Protein AF-A0A964P1G6-F1 (afdb_monomer_lite)

Secondary structure (DSSP, 8-state):
----------------------------S--------SEEEEEEETTEEEEEEEEE-TTSS-EEEEEEEEEEETTEEEEEEEEE-TTTHHHHHHHHHHHHHHHHHHHHHTT---PPPP------

Sequence (124 aa):
MDYRDQNSNRGSDHNRDRGRDQYKRRDGGQDQPHVEPLHSIKLRAGRRNYFFDVRPTKSEQDFYVVMTESKKMDDKITRSKIFLYKEDFIKFAEALNESTGIVLEKLKALGIEITPRKEEEHED

Radius of gyration: 24.85 Å; chains: 1; bounding box: 44×57×80 Å

pLDDT: mean 77.21, std 24.67, range [32.66, 98.5]

Foldseek 3Di:
DDDDDDDDDDDDDDDDDDDPDPPDDDDPDPDDPCQAFPDWDWDDDDQKIWIWGWGADPVNPFIKIKIWIWGDDDPDIDIDIDIGGPVCVVVVVVVVCVVVVVVVVVCVVVVHDDDDDPPDPDDD

Structure (mmCIF, N/CA/C/O backbone):
data_AF-A0A964P1G6-F1
#
_entry.id   AF-A0A964P1G6-F1
#
loop_
_atom_site.group_PDB
_atom_site.id
_atom_site.type_symbol
_atom_site.label_atom_id
_atom_site.label_alt_id
_atom_site.label_comp_id
_atom_site.label_asym_id
_atom_site.label_entity_id
_atom_site.label_seq_id
_atom_site.pdbx_PDB_ins_code
_atom_site.Cartn_x
_atom_site.Cartn_y
_atom_site.Cartn_z
_atom_site.occupancy
_atom_site.B_iso_or_equiv
_atom_site.auth_seq_id
_atom_site.auth_comp_id
_atom_site.auth_asym_id
_atom_site.auth_atom_id
_atom_site.pdbx_PDB_model_num
ATOM 1 N N . MET A 1 1 ? 30.270 -50.700 53.335 1.00 45.84 1 MET A N 1
ATOM 2 C CA . MET A 1 1 ? 29.914 -49.270 53.479 1.00 45.84 1 MET A CA 1
ATOM 3 C C . MET A 1 1 ? 29.154 -48.926 52.229 1.00 45.84 1 MET A C 1
ATOM 5 O O . MET A 1 1 ? 29.752 -48.761 51.174 1.00 45.84 1 MET A O 1
ATOM 9 N N . ASP A 1 2 ? 27.839 -48.961 52.344 1.00 39.03 2 ASP A N 1
ATOM 10 C CA . ASP A 1 2 ? 26.952 -49.233 51.225 1.00 39.03 2 ASP A CA 1
ATOM 11 C C . ASP A 1 2 ? 26.056 -48.022 51.007 1.00 39.03 2 ASP A C 1
ATOM 13 O O . ASP A 1 2 ? 25.449 -47.528 51.955 1.00 39.03 2 ASP A O 1
ATOM 17 N N . TYR A 1 3 ? 25.964 -47.565 49.760 1.00 34.81 3 TYR A N 1
ATOM 18 C CA . TYR A 1 3 ? 25.014 -46.537 49.345 1.00 34.81 3 TYR A CA 1
ATOM 19 C C . TYR A 1 3 ? 24.322 -46.954 48.041 1.00 34.81 3 TYR A C 1
ATOM 21 O O . TYR A 1 3 ? 24.795 -46.701 46.936 1.00 34.81 3 TYR A O 1
ATOM 29 N N . ARG A 1 4 ? 23.154 -47.585 48.211 1.00 35.72 4 ARG A N 1
ATOM 30 C CA . ARG A 1 4 ? 21.952 -47.295 47.404 1.00 35.72 4 ARG A CA 1
ATOM 31 C C . ARG A 1 4 ? 21.543 -45.821 47.643 1.00 35.72 4 ARG A C 1
ATOM 33 O O . ARG A 1 4 ? 21.985 -45.243 48.632 1.00 35.72 4 ARG A O 1
ATOM 40 N N . ASP A 1 5 ? 20.711 -45.131 46.862 1.00 42.59 5 ASP A N 1
ATOM 41 C CA . ASP A 1 5 ? 19.758 -45.444 45.771 1.00 42.59 5 ASP A CA 1
ATOM 42 C C . ASP A 1 5 ? 19.557 -44.094 44.984 1.00 42.59 5 ASP A C 1
ATOM 44 O O . ASP A 1 5 ? 19.982 -43.059 45.495 1.00 42.59 5 ASP A O 1
ATOM 48 N N . GLN A 1 6 ? 18.981 -43.904 43.782 1.00 39.22 6 GLN A N 1
ATOM 49 C CA . GLN A 1 6 ? 18.100 -44.682 42.889 1.00 39.22 6 GLN A CA 1
ATOM 50 C C . GLN A 1 6 ? 18.490 -44.517 41.392 1.00 39.22 6 GLN A C 1
ATOM 52 O O . GLN A 1 6 ? 19.548 -44.000 41.045 1.00 39.22 6 GLN A O 1
ATOM 57 N N . ASN A 1 7 ? 17.597 -44.945 40.494 1.00 33.19 7 ASN A N 1
ATOM 58 C CA . ASN A 1 7 ? 17.659 -44.889 39.030 1.00 33.19 7 ASN A CA 1
ATOM 59 C C . ASN A 1 7 ? 16.750 -43.768 38.470 1.00 33.19 7 ASN A C 1
ATOM 61 O O . ASN A 1 7 ? 15.602 -43.674 38.898 1.00 33.19 7 ASN A O 1
ATOM 65 N N . SER A 1 8 ? 17.183 -43.005 37.452 1.00 36.31 8 SER A N 1
ATOM 66 C CA . SER A 1 8 ? 16.234 -42.458 36.459 1.00 36.31 8 SER A CA 1
ATOM 67 C C . SER A 1 8 ? 16.862 -42.178 35.082 1.00 36.31 8 SER A C 1
ATOM 69 O O . SER A 1 8 ? 17.739 -41.335 34.915 1.00 36.31 8 SER A O 1
ATOM 71 N N . ASN A 1 9 ? 16.354 -42.892 34.079 1.00 38.00 9 ASN A N 1
ATOM 72 C CA . ASN A 1 9 ? 16.611 -42.719 32.648 1.00 38.00 9 ASN A CA 1
ATOM 73 C C . ASN A 1 9 ? 16.213 -41.314 32.133 1.00 38.00 9 ASN A C 1
ATOM 75 O O . ASN A 1 9 ? 15.091 -40.870 32.385 1.00 38.00 9 ASN A O 1
ATOM 79 N N . ARG A 1 10 ? 17.070 -40.665 31.329 1.00 34.97 10 ARG A N 1
ATOM 80 C CA . ARG A 1 10 ? 16.690 -39.586 30.393 1.00 34.97 10 ARG A CA 1
ATOM 81 C C . ARG A 1 10 ? 17.421 -39.766 29.060 1.00 34.97 10 ARG A C 1
ATOM 83 O O . ARG A 1 10 ? 18.612 -40.061 29.043 1.00 34.97 10 ARG A O 1
ATOM 90 N N . GLY A 1 11 ? 16.676 -39.628 27.964 1.00 32.66 11 GLY A N 1
ATOM 91 C CA . GLY A 1 11 ? 17.129 -39.958 26.612 1.00 32.66 11 GLY A CA 1
ATOM 92 C C . GLY A 1 11 ? 18.025 -38.903 25.960 1.00 32.66 11 GLY A C 1
ATOM 93 O O . GLY A 1 11 ? 18.129 -37.767 26.413 1.00 32.66 11 GLY A O 1
ATOM 94 N N . SER A 1 12 ? 18.662 -39.297 24.859 1.00 40.50 12 SER A N 1
ATOM 95 C CA . SER A 1 12 ? 19.518 -38.444 24.035 1.00 40.50 12 SER A CA 1
ATOM 96 C C . SER A 1 12 ? 18.705 -37.654 23.002 1.00 40.50 12 SER A C 1
ATOM 98 O O . SER A 1 12 ? 18.478 -38.138 21.890 1.00 40.50 12 SER A O 1
ATOM 100 N N . ASP A 1 13 ? 18.307 -36.430 23.339 1.00 37.91 13 ASP A N 1
ATOM 101 C CA . ASP A 1 13 ? 17.619 -35.527 22.409 1.00 37.91 13 ASP A CA 1
ATOM 102 C C . ASP A 1 13 ? 18.549 -35.040 21.283 1.00 37.91 13 ASP A C 1
ATOM 104 O O . ASP A 1 13 ? 19.327 -34.098 21.432 1.00 37.91 13 ASP A O 1
ATOM 108 N N . HIS A 1 14 ? 18.448 -35.682 20.118 1.00 35.88 14 HIS A N 1
ATOM 109 C CA . HIS A 1 14 ? 18.964 -35.169 18.849 1.00 35.88 14 HIS A CA 1
ATOM 110 C C . HIS A 1 14 ? 17.828 -34.523 18.047 1.00 35.88 14 HIS A C 1
ATOM 112 O O . HIS A 1 14 ? 17.103 -35.230 17.346 1.00 35.88 14 HIS A O 1
ATOM 118 N N . ASN A 1 15 ? 17.715 -33.189 18.049 1.00 35.91 15 ASN A N 1
ATOM 119 C CA . ASN A 1 15 ? 17.168 -32.496 16.875 1.00 35.91 15 ASN A CA 1
ATOM 120 C C . ASN A 1 15 ? 17.526 -31.001 16.777 1.00 35.91 15 ASN A C 1
ATOM 122 O O . ASN A 1 15 ? 17.014 -30.169 17.515 1.00 35.91 15 ASN A O 1
ATOM 126 N N . ARG A 1 16 ? 18.338 -30.702 15.755 1.00 36.06 16 ARG A N 1
ATOM 127 C CA . ARG A 1 16 ? 18.206 -29.576 14.811 1.00 36.06 16 ARG A CA 1
ATOM 128 C C . ARG A 1 16 ? 17.901 -28.184 15.383 1.00 36.06 16 ARG A C 1
ATOM 130 O O . ARG A 1 16 ? 16.755 -27.778 15.538 1.00 36.06 16 ARG A O 1
ATOM 137 N N . ASP A 1 17 ? 18.972 -27.400 15.477 1.00 43.84 17 ASP A N 1
ATOM 138 C CA . ASP A 1 17 ? 19.172 -26.247 14.584 1.00 43.84 17 ASP A CA 1
ATOM 139 C C . ASP A 1 17 ? 17.972 -25.857 13.687 1.00 43.84 17 ASP A C 1
ATOM 141 O O . ASP A 1 17 ? 17.620 -26.578 12.750 1.00 43.84 17 ASP A O 1
ATOM 145 N N . ARG A 1 18 ? 17.416 -24.664 13.931 1.00 39.62 18 ARG A N 1
ATOM 146 C CA . ARG A 1 18 ? 17.532 -23.513 13.011 1.00 39.62 18 ARG A CA 1
ATOM 147 C C . ARG A 1 18 ? 17.194 -22.215 13.740 1.00 39.62 18 ARG A C 1
ATOM 149 O O . ARG A 1 18 ? 16.282 -22.167 14.563 1.00 39.62 18 ARG A O 1
ATOM 156 N N . GLY A 1 19 ? 17.960 -21.161 13.468 1.00 42.91 19 GLY A N 1
ATOM 157 C CA . GLY A 1 19 ? 17.827 -19.883 14.167 1.00 42.91 19 GLY A CA 1
ATOM 158 C C . GLY A 1 19 ? 16.522 -19.157 13.836 1.00 42.91 19 GLY A C 1
ATOM 159 O O . GLY A 1 19 ? 16.340 -18.713 12.706 1.00 42.91 19 GLY A O 1
ATOM 160 N N . ARG A 1 20 ? 15.645 -18.970 14.833 1.00 38.50 20 ARG A N 1
ATOM 161 C CA . ARG A 1 20 ? 14.465 -18.099 14.716 1.00 38.50 20 ARG A CA 1
ATOM 162 C C . ARG A 1 20 ? 14.883 -16.623 14.759 1.00 38.50 20 ARG A C 1
ATOM 164 O O . ARG A 1 20 ? 15.061 -16.051 15.831 1.00 38.50 20 ARG A O 1
ATOM 171 N N . ASP A 1 21 ? 15.020 -16.050 13.569 1.00 43.94 21 ASP A N 1
ATOM 172 C CA . ASP A 1 21 ? 14.751 -14.650 13.219 1.00 43.94 21 ASP A CA 1
ATOM 173 C C . ASP A 1 21 ? 15.370 -13.554 14.104 1.00 43.94 21 ASP A C 1
ATOM 175 O O . ASP A 1 21 ? 14.769 -13.031 15.047 1.00 43.94 21 ASP A O 1
ATOM 179 N N . GLN A 1 22 ? 16.559 -13.090 13.707 1.00 32.94 22 GLN A N 1
ATOM 180 C CA . GLN A 1 22 ? 17.217 -11.912 14.285 1.00 32.94 22 GLN A CA 1
ATOM 181 C C . GLN A 1 22 ? 16.572 -10.582 13.835 1.00 32.94 22 GLN A C 1
ATOM 183 O O . GLN A 1 22 ? 17.254 -9.684 13.338 1.00 32.94 22 GLN A O 1
ATOM 188 N N . TYR A 1 23 ? 15.267 -10.388 14.051 1.00 36.47 23 TYR A N 1
ATOM 189 C CA . TYR A 1 23 ? 14.609 -9.090 13.838 1.00 36.47 23 TYR A CA 1
ATOM 190 C C . TYR A 1 23 ? 14.932 -8.082 14.956 1.00 36.47 23 TYR A C 1
ATOM 192 O O . TYR A 1 23 ? 14.051 -7.571 15.645 1.00 36.47 23 TYR A O 1
ATOM 200 N N . LYS A 1 24 ? 16.222 -7.765 15.142 1.00 41.41 24 LYS A N 1
ATOM 201 C CA . LYS A 1 24 ? 16.687 -6.720 16.065 1.00 41.41 24 LYS A CA 1
ATOM 202 C C . LYS A 1 24 ? 17.713 -5.782 15.428 1.00 41.41 24 LYS A C 1
ATOM 204 O O . LYS A 1 24 ? 18.829 -6.177 15.121 1.00 41.41 24 LYS A O 1
ATOM 209 N N . ARG A 1 25 ? 17.344 -4.491 15.432 1.00 49.78 25 ARG A N 1
ATOM 210 C CA . ARG A 1 25 ? 18.151 -3.287 15.139 1.00 49.78 25 ARG A CA 1
ATOM 211 C C . ARG A 1 25 ? 18.507 -3.044 13.659 1.00 49.78 25 ARG A C 1
ATOM 213 O O . ARG A 1 25 ? 19.501 -3.557 13.162 1.00 49.78 25 ARG A O 1
ATOM 220 N N . ARG A 1 26 ? 17.835 -2.064 13.044 1.00 45.69 26 ARG A N 1
ATOM 221 C CA . ARG A 1 26 ? 18.357 -0.680 12.900 1.00 45.69 26 ARG A CA 1
ATOM 222 C C . ARG A 1 26 ? 17.437 0.160 12.002 1.00 45.69 26 ARG A C 1
ATOM 224 O O . ARG A 1 26 ? 17.552 0.105 10.789 1.00 45.69 26 ARG A O 1
ATOM 231 N N . ASP A 1 27 ? 16.579 0.968 12.618 1.00 40.50 27 ASP A N 1
ATOM 232 C CA . ASP A 1 27 ? 16.164 2.276 12.091 1.00 40.50 27 ASP A CA 1
ATOM 233 C C . ASP A 1 27 ? 15.540 3.089 13.234 1.00 40.50 27 ASP A C 1
ATOM 235 O O . ASP A 1 27 ? 14.825 2.535 14.063 1.00 40.50 27 ASP A O 1
ATOM 239 N N . GLY A 1 28 ? 15.841 4.387 13.310 1.00 43.12 28 GLY A N 1
ATOM 240 C CA . GLY A 1 28 ?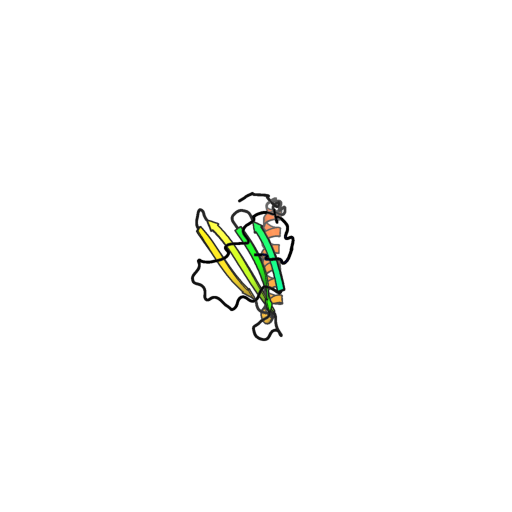 15.534 5.252 14.463 1.00 43.12 28 GLY A CA 1
ATOM 241 C C . GLY A 1 28 ? 14.091 5.765 14.554 1.00 43.12 28 GLY A C 1
ATOM 242 O O . GLY A 1 28 ? 13.884 6.907 14.953 1.00 43.12 28 GLY A O 1
ATOM 243 N N . GLY A 1 29 ? 13.101 4.964 14.154 1.00 40.91 29 GLY A N 1
ATOM 244 C CA . GLY A 1 29 ? 11.692 5.261 14.423 1.00 40.91 29 GLY A CA 1
ATOM 245 C C . GLY A 1 29 ? 11.329 4.860 15.853 1.00 40.91 29 GLY A C 1
ATOM 246 O O . GLY A 1 29 ? 11.817 3.845 16.336 1.00 40.91 29 GLY A O 1
ATOM 247 N N . GLN A 1 30 ? 10.480 5.635 16.534 1.00 43.47 30 GLN A N 1
ATOM 248 C CA . GLN A 1 30 ? 10.000 5.270 17.872 1.00 43.47 30 GLN A CA 1
ATOM 249 C C . GLN A 1 30 ? 9.300 3.904 17.828 1.00 43.47 30 GLN A C 1
ATOM 251 O O . GLN A 1 30 ? 8.325 3.737 17.089 1.00 43.47 30 GLN A O 1
ATOM 256 N N . ASP A 1 31 ? 9.778 2.953 18.633 1.00 46.16 31 ASP A N 1
ATOM 257 C CA . ASP A 1 31 ? 9.136 1.653 18.817 1.00 46.16 31 ASP A CA 1
ATOM 258 C C . ASP A 1 31 ? 7.753 1.860 19.460 1.00 46.16 31 ASP A C 1
ATOM 260 O O . ASP A 1 31 ? 7.615 1.987 20.680 1.00 46.16 31 ASP A O 1
ATOM 264 N N . GLN A 1 32 ? 6.703 1.907 18.633 1.00 53.84 32 GLN A N 1
ATOM 265 C CA . GLN A 1 32 ? 5.345 1.665 19.120 1.00 53.84 32 GLN A CA 1
ATOM 266 C C . GLN A 1 32 ? 5.314 0.276 19.781 1.00 53.84 32 GLN A C 1
ATOM 268 O O . GLN A 1 32 ? 5.995 -0.633 19.294 1.00 53.84 32 GLN A O 1
ATOM 273 N N . PRO A 1 33 ? 4.542 0.084 20.871 1.00 53.34 33 PRO A N 1
ATOM 274 C CA . PRO A 1 33 ? 4.400 -1.232 21.487 1.00 53.34 33 PRO A CA 1
ATOM 275 C C . PRO A 1 33 ? 3.994 -2.247 20.418 1.00 53.34 33 PRO A C 1
ATOM 277 O O . PRO A 1 33 ? 3.168 -1.945 19.556 1.00 53.34 33 PRO A O 1
ATOM 280 N N . HIS A 1 34 ? 4.630 -3.416 20.453 1.00 58.75 34 HIS A N 1
ATOM 281 C CA . HIS A 1 34 ? 4.733 -4.330 19.315 1.00 58.75 34 HIS A CA 1
ATOM 282 C C . HIS A 1 34 ? 3.456 -5.170 19.117 1.00 58.75 34 HIS A C 1
ATOM 284 O O . HIS A 1 34 ? 3.489 -6.396 19.144 1.00 58.75 34 HIS A O 1
ATOM 290 N N . VAL A 1 35 ? 2.320 -4.487 18.944 1.00 72.06 35 VAL A N 1
ATOM 291 C CA . VAL A 1 35 ? 1.024 -5.074 18.598 1.00 72.06 35 VAL A CA 1
ATOM 292 C C . VAL A 1 35 ? 1.151 -5.706 17.215 1.00 72.06 35 VAL A C 1
ATOM 294 O O . VAL A 1 35 ? 1.342 -5.016 16.203 1.00 72.06 35 VAL A O 1
ATOM 297 N N . GLU A 1 36 ? 1.094 -7.035 17.187 1.00 84.25 36 GLU A N 1
ATOM 298 C CA . GLU A 1 36 ? 1.104 -7.799 15.946 1.00 84.25 36 GLU A CA 1
ATOM 299 C C . GLU A 1 36 ? -0.127 -7.428 15.100 1.00 84.25 36 GLU A C 1
ATOM 301 O O . GLU A 1 36 ? -1.201 -7.153 15.645 1.00 84.25 36 GLU A O 1
ATOM 306 N N . PRO A 1 37 ? 0.013 -7.336 13.767 1.00 90.81 37 PRO A N 1
ATOM 307 C CA . PRO A 1 37 ? -1.118 -7.016 12.914 1.00 90.81 37 PRO A CA 1
ATOM 308 C C . PRO A 1 37 ? -2.128 -8.169 12.925 1.00 90.81 37 PRO A C 1
ATOM 310 O O . PRO A 1 37 ? -1.753 -9.330 12.783 1.00 90.81 37 PRO A O 1
ATOM 313 N N . LEU A 1 38 ? -3.417 -7.834 13.028 1.00 93.94 38 LEU A N 1
ATOM 314 C CA . LEU A 1 38 ? -4.525 -8.795 12.954 1.00 93.94 38 LEU A CA 1
ATOM 315 C C . LEU A 1 38 ? -4.521 -9.554 11.616 1.00 93.94 38 LEU A C 1
ATOM 317 O O . LEU A 1 38 ? -4.934 -10.708 11.536 1.00 93.94 38 LEU A O 1
ATOM 321 N N . HIS A 1 39 ? -4.047 -8.891 10.561 1.00 95.25 39 HIS A N 1
ATOM 322 C CA . HIS A 1 39 ? -3.828 -9.469 9.244 1.00 95.25 39 HIS A CA 1
ATOM 323 C C . HIS A 1 39 ? -2.676 -8.737 8.543 1.00 95.25 39 HIS A C 1
ATOM 325 O O . HIS A 1 39 ? -2.550 -7.521 8.687 1.00 95.25 39 HIS A O 1
ATOM 331 N N . SER A 1 40 ? -1.848 -9.447 7.775 1.00 96.19 40 SER A N 1
ATOM 332 C CA . SER A 1 40 ? -0.765 -8.850 6.982 1.00 96.19 40 SER A CA 1
ATOM 333 C C . SER A 1 40 ? -0.647 -9.541 5.625 1.00 96.19 40 SER A C 1
ATOM 335 O O . SER A 1 40 ? -0.567 -10.768 5.559 1.00 96.19 40 SER A O 1
ATOM 337 N N . ILE A 1 41 ? -0.620 -8.753 4.548 1.00 96.56 41 ILE A N 1
ATOM 338 C CA . ILE A 1 41 ? -0.383 -9.230 3.177 1.00 96.56 41 ILE A CA 1
ATOM 339 C C . ILE A 1 41 ? 0.987 -8.732 2.717 1.00 96.56 41 ILE A C 1
ATOM 341 O O . ILE A 1 41 ? 1.243 -7.527 2.739 1.00 96.56 41 ILE A O 1
ATOM 345 N N . LYS A 1 42 ? 1.852 -9.641 2.250 1.00 95.38 42 LYS A N 1
ATOM 346 C CA . LYS A 1 42 ? 3.158 -9.328 1.647 1.00 95.38 42 LYS A CA 1
ATOM 347 C C . LYS A 1 42 ? 3.112 -9.562 0.136 1.00 95.38 42 LYS A C 1
ATOM 349 O O . LYS A 1 42 ? 2.822 -10.668 -0.300 1.00 95.38 42 LYS A O 1
ATOM 354 N N . LEU A 1 43 ? 3.490 -8.556 -0.650 1.00 94.62 43 LEU A N 1
ATOM 355 C CA . LEU A 1 43 ? 3.620 -8.628 -2.110 1.00 94.62 43 LEU A CA 1
ATOM 356 C C . LEU A 1 43 ? 5.083 -8.381 -2.518 1.00 94.62 43 LEU A C 1
ATOM 358 O O . LEU A 1 43 ? 5.608 -7.281 -2.320 1.00 94.62 43 LEU A O 1
ATOM 362 N N . ARG A 1 44 ? 5.756 -9.391 -3.091 1.00 91.69 44 ARG A N 1
ATOM 363 C CA . ARG A 1 44 ? 7.131 -9.268 -3.619 1.00 91.69 44 ARG A CA 1
ATOM 364 C C . ARG A 1 44 ? 7.083 -8.670 -5.029 1.00 91.69 44 ARG A C 1
ATOM 366 O O . ARG A 1 44 ? 6.349 -9.139 -5.888 1.00 91.69 44 ARG A O 1
ATOM 373 N N . ALA A 1 45 ? 7.884 -7.640 -5.283 1.00 90.81 45 ALA A N 1
ATOM 374 C CA . ALA A 1 45 ? 7.931 -6.910 -6.550 1.00 90.81 45 ALA A CA 1
ATOM 375 C C . ALA A 1 45 ? 9.389 -6.658 -6.985 1.00 90.81 45 ALA A C 1
ATOM 377 O O . ALA A 1 45 ? 9.808 -5.527 -7.263 1.00 90.81 45 ALA A O 1
ATOM 378 N N . GLY A 1 46 ? 10.186 -7.730 -7.060 1.00 90.81 46 GLY A N 1
ATOM 379 C CA . GLY A 1 46 ? 11.626 -7.672 -7.342 1.00 90.81 46 GLY A CA 1
ATOM 380 C C . GLY A 1 46 ? 12.388 -6.996 -6.197 1.00 90.81 46 GLY A C 1
ATOM 381 O O . GLY A 1 46 ? 12.271 -7.407 -5.046 1.00 90.81 46 GLY A O 1
ATOM 382 N N . ARG A 1 47 ? 13.110 -5.899 -6.481 1.00 93.06 47 ARG A N 1
ATOM 383 C CA . ARG A 1 47 ? 13.803 -5.076 -5.459 1.00 93.06 47 ARG A CA 1
ATOM 384 C C . ARG A 1 47 ? 12.864 -4.361 -4.461 1.00 93.06 47 ARG A C 1
ATOM 386 O O . ARG A 1 47 ? 13.353 -3.660 -3.575 1.00 93.06 47 ARG A O 1
ATOM 393 N N . ARG A 1 48 ? 11.539 -4.506 -4.586 1.00 94.94 48 ARG A N 1
ATOM 394 C CA . ARG A 1 48 ? 10.535 -3.976 -3.648 1.00 94.94 48 ARG A CA 1
ATOM 395 C C . ARG A 1 48 ? 9.761 -5.089 -2.949 1.00 94.94 48 ARG A C 1
ATOM 397 O O . ARG A 1 48 ? 9.470 -6.112 -3.560 1.00 94.94 48 ARG A O 1
ATOM 404 N N . ASN A 1 49 ? 9.352 -4.845 -1.708 1.00 95.56 49 ASN A N 1
ATOM 405 C CA . ASN A 1 49 ? 8.279 -5.584 -1.043 1.00 95.56 49 ASN A CA 1
ATOM 406 C C . ASN A 1 49 ? 7.235 -4.576 -0.557 1.00 95.56 49 ASN A C 1
ATOM 408 O O . ASN A 1 49 ? 7.599 -3.562 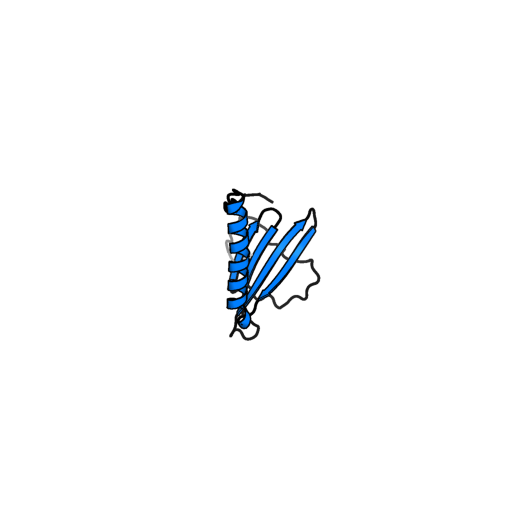0.039 1.00 95.56 49 ASN A O 1
ATOM 412 N N . TYR A 1 50 ? 5.960 -4.873 -0.774 1.00 97.00 50 TYR A N 1
ATOM 413 C CA . TYR A 1 50 ? 4.850 -4.132 -0.187 1.00 97.00 50 TYR A CA 1
ATOM 414 C C . TYR A 1 50 ? 4.232 -4.957 0.941 1.00 97.00 50 TYR A C 1
ATOM 416 O O . TYR A 1 50 ? 4.070 -6.168 0.795 1.00 97.00 50 TYR A O 1
ATOM 424 N N . PHE A 1 51 ? 3.899 -4.307 2.052 1.00 97.31 51 PHE A N 1
ATOM 425 C CA . PHE A 1 51 ? 3.225 -4.911 3.201 1.00 97.31 51 PHE A CA 1
ATOM 426 C C . PHE A 1 51 ? 1.946 -4.129 3.492 1.00 97.31 51 PHE A C 1
ATOM 428 O O . PHE A 1 51 ? 2.000 -2.900 3.576 1.00 97.31 51 PHE A O 1
ATOM 435 N N . PHE A 1 52 ? 0.826 -4.827 3.654 1.00 97.56 52 PHE A N 1
ATOM 436 C CA . PHE A 1 52 ? -0.476 -4.257 3.995 1.00 97.56 52 PHE A CA 1
ATOM 437 C C . PHE A 1 52 ? -0.913 -4.848 5.335 1.00 97.56 52 PHE A C 1
ATOM 439 O O . PHE A 1 52 ? -1.440 -5.957 5.384 1.00 97.56 52 PHE A O 1
ATOM 446 N N . ASP A 1 53 ? -0.645 -4.122 6.419 1.00 97.62 53 ASP A N 1
ATOM 447 C CA . ASP A 1 53 ? -0.935 -4.558 7.785 1.00 97.62 53 ASP A CA 1
ATOM 448 C C . ASP A 1 53 ? -2.252 -3.950 8.283 1.00 97.62 53 ASP A C 1
ATOM 450 O O . ASP A 1 53 ? -2.363 -2.727 8.376 1.00 97.62 53 ASP A O 1
ATOM 454 N N . VAL A 1 54 ? -3.210 -4.776 8.701 1.00 96.62 54 VAL A N 1
ATOM 455 C CA . VAL A 1 54 ? -4.385 -4.343 9.474 1.00 96.62 54 VAL A CA 1
ATOM 456 C C . VAL A 1 54 ? -4.025 -4.368 10.959 1.00 96.62 54 VAL A C 1
ATOM 458 O O . VAL A 1 54 ? -3.629 -5.411 11.482 1.00 96.62 54 VAL A O 1
ATOM 461 N N . ARG A 1 55 ? -4.161 -3.236 11.659 1.00 94.62 55 ARG A N 1
ATOM 462 C CA . ARG A 1 55 ? -3.873 -3.118 13.101 1.00 94.62 55 ARG A CA 1
ATOM 463 C C . ARG A 1 55 ? -5.061 -2.544 13.878 1.00 94.62 55 ARG A C 1
ATOM 465 O O . ARG A 1 55 ? -5.708 -1.627 13.370 1.00 94.62 55 ARG A O 1
ATOM 472 N N . PRO A 1 56 ? -5.336 -3.030 15.103 1.00 93.19 56 PRO A N 1
ATOM 473 C CA . PRO A 1 56 ? -6.260 -2.363 16.013 1.00 93.19 56 PRO A CA 1
ATOM 474 C C . PRO A 1 56 ? -5.645 -1.057 16.535 1.00 93.19 56 PRO A C 1
ATOM 476 O O . PRO A 1 56 ? -4.430 -0.952 16.718 1.00 93.19 56 PRO A O 1
ATOM 479 N N . THR A 1 57 ? -6.478 -0.054 16.800 1.00 88.94 57 THR A N 1
ATOM 480 C CA . THR A 1 57 ? -6.074 1.160 17.521 1.00 88.94 57 THR A CA 1
ATOM 481 C C . THR A 1 57 ? -5.809 0.855 19.002 1.00 88.94 57 THR A C 1
ATOM 483 O O . THR A 1 57 ? -6.157 -0.206 19.515 1.00 88.94 57 THR A O 1
ATOM 486 N N . LYS A 1 58 ? -5.239 1.819 19.739 1.00 85.88 58 LYS A N 1
ATOM 487 C CA . LYS A 1 58 ? -4.964 1.687 21.187 1.00 85.88 58 LYS A CA 1
ATOM 488 C C . LYS A 1 58 ? -6.208 1.463 22.067 1.00 85.88 58 LYS A C 1
ATOM 490 O O . LYS A 1 58 ? -6.045 1.204 23.253 1.00 85.88 58 LYS A O 1
ATOM 495 N N . SER A 1 59 ? -7.415 1.638 21.529 1.00 85.00 59 SER A N 1
ATOM 496 C CA . SER A 1 59 ? -8.686 1.402 22.226 1.00 85.00 59 SER A CA 1
ATOM 497 C C . SER A 1 59 ? -9.363 0.085 21.829 1.00 85.00 59 SER A C 1
ATOM 499 O O . SER A 1 59 ? -10.454 -0.183 22.329 1.00 85.00 59 SER A O 1
ATOM 501 N N . GLU A 1 60 ? -8.759 -0.684 20.910 1.00 78.94 60 GLU A N 1
ATOM 502 C CA . GLU A 1 60 ? -9.215 -1.973 20.345 1.00 78.94 60 GLU A CA 1
ATOM 503 C C . GLU A 1 60 ? -10.614 -1.977 19.686 1.00 78.94 60 GLU A C 1
ATOM 505 O O . GLU A 1 60 ? -11.027 -2.971 19.096 1.00 78.94 60 GLU A O 1
ATOM 510 N N . GLN A 1 61 ? -11.317 -0.842 19.704 1.00 86.75 61 GLN A N 1
ATOM 511 C CA . GLN A 1 61 ? -12.639 -0.631 19.098 1.00 86.75 61 GLN A CA 1
ATOM 512 C C . GLN A 1 61 ? -12.587 -0.303 17.599 1.00 86.75 61 GLN A C 1
ATOM 514 O O . GLN A 1 61 ? -13.609 -0.369 16.924 1.00 86.75 61 GLN A O 1
ATOM 519 N N . ASP A 1 62 ? -11.417 0.084 17.091 1.00 90.81 62 ASP A N 1
ATOM 520 C CA . ASP A 1 62 ? -11.214 0.576 15.729 1.00 90.81 62 ASP A CA 1
ATOM 521 C C . ASP A 1 62 ? -9.983 -0.061 15.083 1.00 90.81 62 ASP A C 1
ATOM 523 O O . ASP A 1 62 ? -9.063 -0.504 15.772 1.00 90.81 62 ASP A O 1
ATOM 527 N N . PHE A 1 63 ? -9.927 -0.026 13.750 1.00 93.81 63 PHE A N 1
ATOM 528 C CA . PHE A 1 63 ? -8.810 -0.543 12.958 1.00 93.81 63 PHE A CA 1
ATOM 529 C C . PHE A 1 63 ? -8.252 0.516 12.005 1.00 93.81 63 PHE A C 1
ATOM 531 O O . PHE A 1 63 ? -8.969 1.403 11.542 1.00 93.81 63 PHE A O 1
ATOM 538 N N . TYR A 1 64 ? -6.967 0.392 11.685 1.00 95.56 64 TYR A N 1
ATOM 539 C CA . TYR A 1 64 ? -6.273 1.188 10.676 1.00 95.56 64 TYR A CA 1
ATOM 540 C C . TYR A 1 64 ? -5.371 0.287 9.827 1.00 95.56 64 TYR A C 1
ATOM 542 O O . TYR A 1 64 ? -4.963 -0.796 10.258 1.00 95.56 64 TYR A O 1
ATOM 550 N N . VAL A 1 65 ? -5.056 0.731 8.610 1.00 96.88 65 VAL A N 1
ATOM 551 C CA . VAL A 1 65 ? -4.159 0.016 7.693 1.00 96.88 65 VAL A CA 1
ATOM 552 C C . VAL A 1 65 ? -2.806 0.720 7.655 1.00 96.88 65 VAL A C 1
ATOM 554 O O . VAL A 1 65 ? -2.735 1.944 7.536 1.00 96.88 65 VAL A O 1
ATOM 557 N N . VAL A 1 66 ? -1.718 -0.049 7.726 1.00 97.31 66 VAL A N 1
ATOM 558 C CA . VAL A 1 66 ? -0.358 0.437 7.461 1.00 97.31 66 VAL A CA 1
ATOM 559 C C . VAL A 1 66 ? 0.149 -0.189 6.172 1.00 97.31 66 VAL A C 1
ATOM 561 O O . VAL A 1 66 ? 0.420 -1.387 6.118 1.00 97.31 66 VAL A O 1
ATOM 564 N N . MET A 1 67 ? 0.315 0.638 5.144 1.00 97.88 67 MET A N 1
ATOM 565 C CA . MET A 1 67 ? 0.940 0.248 3.883 1.00 97.88 67 MET A CA 1
ATOM 566 C C . MET A 1 67 ? 2.425 0.602 3.942 1.00 97.88 67 MET A C 1
ATOM 568 O O . MET A 1 67 ? 2.775 1.764 4.146 1.00 97.88 67 MET A O 1
ATOM 572 N N . THR A 1 68 ? 3.308 -0.383 3.776 1.00 98.00 68 THR A N 1
ATOM 573 C CA . THR A 1 68 ? 4.767 -0.184 3.801 1.00 98.00 68 THR A CA 1
ATOM 574 C C . THR A 1 68 ? 5.393 -0.621 2.478 1.00 98.00 68 THR A C 1
ATOM 576 O O . THR A 1 68 ? 5.320 -1.800 2.146 1.00 98.00 68 THR A O 1
ATOM 579 N N . GLU A 1 69 ? 6.075 0.276 1.756 1.00 97.38 69 GLU A N 1
ATOM 580 C CA . GLU A 1 69 ? 7.055 -0.123 0.727 1.00 97.38 69 GLU A CA 1
ATOM 581 C C . GLU A 1 69 ? 8.415 -0.285 1.412 1.00 97.38 69 GLU A C 1
ATOM 583 O O . GLU A 1 69 ? 8.920 0.671 2.003 1.00 97.38 69 GLU A O 1
ATOM 588 N N . SER A 1 70 ? 9.043 -1.458 1.298 1.00 96.50 70 SER A N 1
ATOM 589 C CA . SER A 1 70 ? 10.492 -1.584 1.463 1.00 96.50 70 SER A CA 1
ATOM 590 C C . SER A 1 70 ? 11.158 -1.726 0.096 1.00 96.50 70 SER A C 1
ATOM 592 O O . SER A 1 70 ? 10.703 -2.490 -0.755 1.00 96.50 70 SER A O 1
ATOM 594 N N . LYS A 1 71 ? 12.242 -0.980 -0.130 1.00 96.31 71 LYS A N 1
ATOM 595 C CA . LYS A 1 71 ? 12.992 -0.967 -1.391 1.00 96.31 71 LYS A CA 1
ATOM 596 C C . LYS A 1 71 ? 14.465 -1.241 -1.105 1.00 96.31 71 LYS A C 1
ATOM 598 O O . LYS A 1 71 ? 15.106 -0.452 -0.414 1.00 96.31 71 LYS A O 1
ATOM 603 N N . LYS A 1 72 ? 15.010 -2.330 -1.657 1.00 94.38 72 LYS A N 1
ATOM 604 C CA . LYS A 1 72 ? 16.454 -2.609 -1.656 1.00 94.38 72 LYS A CA 1
ATOM 605 C C . LYS A 1 72 ? 17.101 -1.817 -2.795 1.00 94.38 72 LYS A C 1
ATOM 607 O O . LYS A 1 72 ? 16.821 -2.052 -3.972 1.00 94.38 72 LYS A O 1
ATOM 612 N N . MET A 1 73 ? 17.937 -0.852 -2.443 1.00 92.69 73 MET A N 1
ATOM 613 C CA . MET A 1 73 ? 18.826 -0.142 -3.351 1.00 92.69 73 MET A CA 1
ATOM 614 C C . MET A 1 73 ? 20.248 -0.473 -2.919 1.00 92.69 73 MET A C 1
ATOM 616 O O . MET A 1 73 ? 20.764 0.076 -1.948 1.00 92.69 73 MET A O 1
ATOM 620 N N . ASP A 1 74 ? 20.815 -1.440 -3.632 1.00 90.19 74 ASP A N 1
ATOM 621 C CA . ASP A 1 74 ? 22.143 -1.995 -3.395 1.00 90.19 74 ASP A CA 1
ATOM 622 C C . ASP A 1 74 ? 22.203 -2.552 -1.957 1.00 90.19 74 ASP A C 1
ATOM 624 O O . ASP A 1 74 ? 21.330 -3.358 -1.612 1.00 90.19 74 ASP A O 1
ATOM 628 N N . ASP A 1 75 ? 23.128 -2.122 -1.098 1.00 90.38 75 ASP A N 1
ATOM 629 C CA . ASP A 1 75 ? 23.188 -2.594 0.301 1.00 90.38 75 ASP A CA 1
ATOM 630 C C . ASP A 1 75 ? 22.223 -1.866 1.258 1.00 90.38 75 ASP A C 1
ATOM 632 O O . ASP A 1 75 ? 22.112 -2.218 2.435 1.00 90.38 75 ASP A O 1
ATOM 636 N N . LYS A 1 76 ? 21.490 -0.850 0.781 1.00 93.69 76 LYS A N 1
ATOM 637 C CA . LYS A 1 76 ? 20.560 -0.063 1.601 1.00 93.69 76 LYS A CA 1
ATOM 638 C C . LYS A 1 76 ? 19.111 -0.478 1.365 1.00 93.69 76 LYS A C 1
ATOM 640 O O . LYS A 1 76 ? 18.607 -0.440 0.246 1.00 93.69 76 LYS A O 1
ATOM 645 N N . ILE A 1 77 ? 18.390 -0.770 2.444 1.00 94.69 77 ILE A N 1
ATOM 646 C CA . ILE A 1 77 ? 16.926 -0.845 2.422 1.00 94.69 77 ILE A CA 1
ATOM 647 C C . ILE A 1 77 ? 16.374 0.520 2.839 1.00 94.69 77 ILE A C 1
ATOM 649 O O . ILE A 1 77 ? 16.730 1.032 3.898 1.00 94.69 77 ILE A O 1
ATOM 653 N N . THR A 1 78 ? 15.496 1.111 2.031 1.00 96.00 78 THR A N 1
ATOM 654 C CA . THR A 1 78 ? 14.636 2.222 2.467 1.00 96.00 78 THR A CA 1
ATOM 655 C C . THR A 1 78 ? 13.230 1.710 2.762 1.00 96.00 78 THR A C 1
ATOM 657 O O . THR A 1 78 ? 12.792 0.708 2.192 1.00 96.00 78 THR A O 1
ATOM 660 N N . ARG A 1 79 ? 12.520 2.385 3.671 1.00 95.62 79 ARG A N 1
ATOM 661 C CA . ARG A 1 79 ? 11.134 2.076 4.040 1.00 95.62 79 ARG A CA 1
ATOM 662 C C . ARG A 1 79 ? 10.281 3.338 3.943 1.00 95.62 79 ARG A C 1
ATOM 664 O O . ARG A 1 79 ? 10.618 4.343 4.560 1.00 95.62 79 ARG A O 1
ATOM 671 N N . SER A 1 80 ? 9.187 3.269 3.195 1.00 96.69 80 SER A N 1
ATOM 672 C CA . SER A 1 80 ? 8.112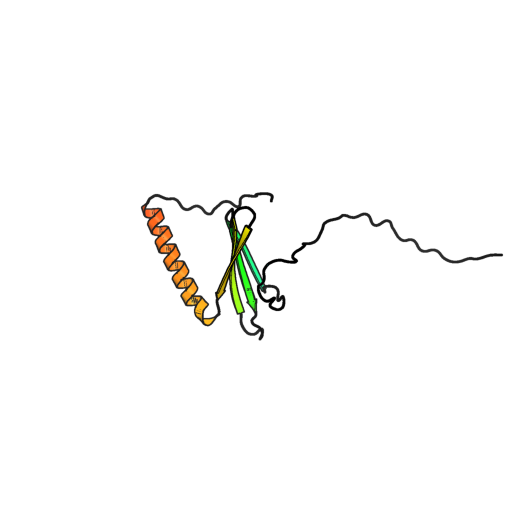 4.267 3.196 1.00 96.69 80 SER A CA 1
ATOM 673 C C . SER A 1 80 ? 6.893 3.673 3.894 1.00 96.69 80 SER A C 1
ATOM 675 O O . SER A 1 80 ? 6.633 2.482 3.728 1.00 96.69 80 SER A O 1
ATOM 677 N N . LYS A 1 81 ? 6.156 4.474 4.670 1.00 97.12 81 LYS A N 1
ATOM 678 C CA . LYS A 1 81 ? 4.934 4.056 5.372 1.00 97.12 81 LYS A CA 1
ATOM 679 C C . LYS A 1 81 ? 3.804 5.047 5.124 1.00 97.12 81 LYS A C 1
ATOM 681 O O . LYS A 1 81 ? 4.005 6.249 5.271 1.00 97.12 81 LYS A O 1
ATOM 686 N N . ILE A 1 82 ? 2.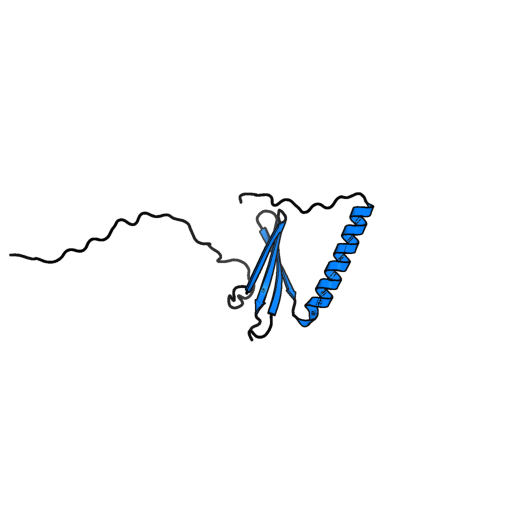618 4.523 4.842 1.00 97.38 82 ILE A N 1
ATOM 687 C CA . ILE A 1 82 ? 1.351 5.253 4.834 1.00 97.38 82 ILE A CA 1
ATOM 688 C C . ILE A 1 82 ? 0.471 4.634 5.920 1.00 97.38 82 ILE A C 1
ATOM 690 O O . ILE A 1 82 ? 0.323 3.413 5.975 1.00 97.38 82 ILE A O 1
ATOM 694 N N . PHE A 1 83 ? -0.096 5.476 6.779 1.00 96.38 83 PHE A N 1
ATOM 695 C CA . PHE A 1 83 ? -1.127 5.099 7.742 1.00 96.38 83 PHE A CA 1
ATOM 696 C C . PHE A 1 83 ? -2.464 5.593 7.194 1.00 96.38 83 PHE A C 1
ATOM 698 O O . PHE A 1 83 ? -2.567 6.762 6.828 1.00 96.38 83 PHE A O 1
ATOM 705 N N . LEU A 1 84 ? -3.455 4.711 7.123 1.00 97.38 84 LEU A N 1
ATOM 706 C CA . LEU A 1 84 ? -4.789 5.014 6.618 1.00 97.38 84 LEU A CA 1
ATOM 707 C C . LEU A 1 84 ? -5.822 4.636 7.682 1.00 97.38 84 LEU A C 1
ATOM 709 O O . LEU A 1 84 ? -5.815 3.503 8.170 1.00 97.38 84 LEU A O 1
ATOM 713 N N . TYR A 1 85 ? -6.681 5.585 8.045 1.00 95.56 85 TYR A N 1
ATOM 714 C CA . TYR A 1 85 ? -7.682 5.444 9.104 1.00 95.56 85 TYR A CA 1
ATOM 715 C C . TYR A 1 85 ? -9.093 5.256 8.522 1.00 95.56 85 TYR A C 1
ATOM 717 O O . TYR A 1 85 ? -9.325 5.472 7.328 1.00 95.56 85 TYR A O 1
ATOM 725 N N . LYS A 1 86 ? -10.030 4.801 9.362 1.00 94.88 86 LYS A N 1
ATOM 726 C CA . LYS A 1 86 ? -11.366 4.327 8.955 1.00 94.88 86 LYS A CA 1
ATOM 727 C C . LYS A 1 86 ? -12.196 5.363 8.192 1.00 94.88 86 LYS A C 1
ATOM 729 O O . LYS A 1 86 ? -12.958 5.005 7.300 1.00 94.88 86 LYS A O 1
ATOM 734 N N . GLU A 1 87 ? -12.028 6.634 8.535 1.00 96.00 87 GLU A N 1
ATOM 735 C CA . GLU A 1 87 ? -12.704 7.795 7.959 1.00 96.00 87 GLU A CA 1
ATOM 736 C C . GLU A 1 87 ? -12.344 8.045 6.484 1.00 96.00 87 GLU A C 1
ATOM 738 O O . GLU A 1 87 ? -13.165 8.581 5.736 1.00 96.00 87 GLU A O 1
ATOM 743 N N . ASP A 1 88 ? -11.160 7.600 6.050 1.00 97.62 88 ASP A N 1
ATOM 744 C CA . ASP A 1 88 ? -10.631 7.826 4.702 1.00 97.62 88 ASP A CA 1
ATOM 745 C C . ASP A 1 88 ? -10.682 6.580 3.802 1.00 97.62 88 ASP A C 1
ATOM 747 O O . ASP A 1 88 ? -10.508 6.708 2.588 1.00 97.62 88 ASP A O 1
ATOM 751 N N . PHE A 1 89 ? -10.944 5.382 4.353 1.00 95.25 89 PHE A N 1
ATOM 752 C CA . PHE A 1 89 ? -10.873 4.100 3.627 1.00 95.25 89 PHE A CA 1
ATOM 753 C C . PHE A 1 89 ? -11.597 4.106 2.275 1.00 95.25 89 PHE A C 1
ATOM 755 O O . PHE A 1 89 ? -11.015 3.688 1.276 1.00 95.25 89 PHE A O 1
ATOM 762 N N . ILE A 1 90 ? -12.845 4.586 2.239 1.00 97.06 90 ILE A N 1
ATOM 763 C CA . ILE A 1 90 ? -13.683 4.581 1.030 1.00 97.06 90 ILE A CA 1
ATOM 764 C C . ILE A 1 90 ? -13.065 5.484 -0.045 1.00 97.06 90 ILE A C 1
ATOM 766 O O . ILE A 1 90 ? -12.689 5.001 -1.110 1.00 97.06 90 ILE A O 1
ATOM 770 N N . LYS A 1 91 ? -12.845 6.765 0.278 1.00 97.88 91 LYS A N 1
ATOM 771 C CA . LYS A 1 91 ? -12.300 7.769 -0.652 1.00 97.88 91 LYS A CA 1
ATOM 772 C C . LYS A 1 91 ? -10.901 7.409 -1.150 1.00 97.88 91 LYS A C 1
ATOM 774 O O . LYS A 1 91 ? -10.574 7.652 -2.309 1.00 97.88 91 LYS 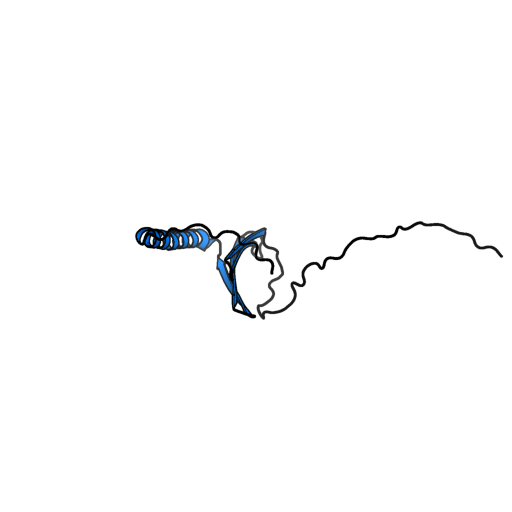A O 1
ATOM 779 N N . PHE A 1 92 ? -10.065 6.834 -0.284 1.00 98.00 92 PHE A N 1
ATOM 780 C CA . PHE A 1 92 ? -8.724 6.393 -0.658 1.00 98.00 92 PHE A CA 1
ATOM 781 C C . PHE A 1 92 ? -8.771 5.197 -1.617 1.00 98.00 92 PHE A C 1
ATOM 783 O O . PHE A 1 92 ? -8.038 5.179 -2.604 1.00 98.00 92 PHE A O 1
ATOM 790 N N . ALA A 1 93 ? -9.641 4.214 -1.359 1.00 97.06 93 ALA A N 1
ATOM 791 C CA . ALA A 1 93 ? -9.821 3.066 -2.245 1.00 97.06 93 ALA A CA 1
ATOM 792 C C . ALA A 1 93 ? -10.406 3.479 -3.606 1.00 97.06 93 ALA A C 1
ATOM 794 O O . ALA A 1 93 ? -9.917 3.027 -4.639 1.00 97.06 93 ALA A O 1
ATOM 795 N N . GLU A 1 94 ? -11.395 4.377 -3.619 1.00 98.25 94 GLU A N 1
ATOM 796 C CA . GLU A 1 94 ? -11.968 4.969 -4.836 1.00 98.25 94 GLU A CA 1
ATOM 797 C C . GLU A 1 94 ? -10.890 5.676 -5.671 1.00 98.25 94 GLU A C 1
ATOM 799 O O . GLU A 1 94 ? -10.665 5.301 -6.822 1.00 98.25 94 GLU A O 1
ATOM 804 N N . ALA A 1 95 ? -10.146 6.615 -5.075 1.00 98.50 95 ALA A N 1
ATOM 805 C CA . ALA A 1 95 ? -9.097 7.365 -5.767 1.00 98.50 95 ALA A CA 1
ATOM 806 C C . ALA A 1 95 ? -7.942 6.474 -6.268 1.00 98.50 95 ALA A C 1
ATOM 808 O O . ALA A 1 95 ? -7.377 6.732 -7.335 1.00 98.50 95 ALA A O 1
ATOM 809 N N . LEU A 1 96 ? -7.591 5.412 -5.531 1.00 97.88 96 LEU A N 1
ATOM 810 C CA . LEU A 1 96 ? -6.580 4.436 -5.947 1.00 97.88 96 LEU A CA 1
ATOM 811 C C . LEU A 1 96 ? -7.063 3.588 -7.135 1.00 97.88 96 LEU A C 1
ATOM 813 O O . LEU A 1 96 ? -6.303 3.376 -8.084 1.00 97.88 96 LEU A O 1
ATOM 817 N N . ASN A 1 97 ? -8.318 3.137 -7.109 1.00 98.00 97 ASN A N 1
ATOM 818 C CA . ASN A 1 97 ? -8.929 2.358 -8.187 1.00 98.00 97 ASN A CA 1
ATOM 819 C C . ASN A 1 97 ? -9.110 3.196 -9.465 1.00 98.00 97 ASN A C 1
ATOM 821 O O . ASN A 1 97 ? -8.788 2.722 -10.552 1.00 98.00 97 ASN A O 1
ATOM 825 N N . GLU A 1 98 ? -9.538 4.456 -9.349 1.00 98.44 98 GLU A N 1
ATOM 826 C CA . GLU A 1 98 ? -9.621 5.394 -10.478 1.00 98.44 98 GLU A CA 1
ATOM 827 C C . GLU A 1 98 ? -8.231 5.653 -11.085 1.00 98.44 98 GLU A C 1
ATOM 829 O O . GLU A 1 98 ? -8.013 5.458 -12.284 1.00 98.44 98 GLU A O 1
ATOM 834 N N . SER A 1 99 ? -7.257 6.021 -10.244 1.00 98.31 99 SER A N 1
ATOM 835 C CA . SER A 1 99 ? -5.887 6.327 -10.677 1.00 98.31 99 SER A CA 1
ATOM 836 C C . SER A 1 99 ? -5.213 5.141 -11.368 1.00 98.31 99 SER A C 1
ATOM 838 O O . SER A 1 99 ? -4.510 5.318 -12.366 1.00 98.31 99 SER A O 1
ATOM 840 N N . THR A 1 100 ? -5.419 3.923 -10.857 1.00 96.88 100 THR A N 1
ATOM 841 C CA . THR A 1 100 ? -4.892 2.705 -11.486 1.00 96.88 100 THR A CA 1
ATOM 842 C C . THR A 1 100 ? -5.647 2.366 -12.768 1.00 96.88 100 THR A C 1
ATOM 844 O O . THR A 1 100 ? -4.991 2.098 -13.772 1.00 96.88 100 THR A O 1
ATOM 847 N N . GLY A 1 101 ? -6.980 2.480 -12.800 1.00 96.88 101 GLY A N 1
ATOM 848 C CA . GLY A 1 101 ? -7.796 2.308 -14.007 1.00 96.88 101 GLY A CA 1
ATOM 849 C C . GLY A 1 101 ? -7.318 3.170 -15.181 1.00 96.88 101 GLY A C 1
ATOM 850 O O . GLY A 1 101 ? -7.006 2.638 -16.246 1.00 96.88 101 GLY A O 1
ATOM 851 N N . ILE A 1 102 ? -7.125 4.475 -14.958 1.00 97.81 102 ILE A N 1
ATOM 852 C CA . ILE A 1 102 ? -6.623 5.421 -15.974 1.00 97.81 102 ILE A CA 1
ATOM 853 C C . ILE A 1 102 ? -5.236 5.011 -16.512 1.00 97.81 102 ILE A C 1
ATOM 855 O O . ILE A 1 102 ? -4.931 5.221 -17.689 1.00 97.81 102 ILE A O 1
ATOM 859 N N . VAL A 1 103 ? -4.373 4.429 -15.671 1.00 96.69 103 VAL A N 1
ATOM 860 C CA . VAL A 1 103 ? -3.053 3.925 -16.090 1.00 96.69 103 VAL A CA 1
ATOM 861 C C . VAL A 1 103 ? -3.183 2.631 -16.900 1.00 96.69 103 VAL A C 1
ATOM 863 O O . VAL A 1 103 ? -2.539 2.514 -17.945 1.00 96.69 103 VAL A O 1
ATOM 866 N N . LEU A 1 104 ? -4.034 1.691 -16.473 1.00 95.38 104 LEU A N 1
ATOM 867 C CA . LEU A 1 104 ? -4.304 0.441 -17.194 1.00 95.38 104 LEU A CA 1
ATOM 868 C C . LEU A 1 104 ? -4.874 0.715 -18.597 1.00 95.38 104 LEU A C 1
ATOM 870 O O . LEU A 1 104 ? -4.405 0.132 -19.574 1.00 95.38 104 LEU A O 1
ATOM 874 N N . GLU A 1 105 ? -5.834 1.636 -18.718 1.00 96.00 105 GLU A N 1
ATOM 875 C CA . GLU A 1 105 ? -6.426 2.031 -20.003 1.00 96.00 105 GLU A CA 1
ATOM 876 C C . GLU A 1 105 ? -5.398 2.650 -20.955 1.00 96.00 105 GLU A C 1
ATOM 878 O O . GLU A 1 105 ? -5.317 2.250 -22.118 1.00 96.00 105 GLU A O 1
ATOM 883 N N . LYS A 1 106 ? -4.570 3.585 -20.469 1.00 97.12 106 LYS A N 1
ATOM 884 C CA . LYS A 1 106 ? -3.531 4.235 -21.286 1.00 97.12 106 LYS A CA 1
ATOM 885 C C . LYS A 1 106 ? -2.483 3.246 -21.786 1.00 97.12 106 LYS A C 1
ATOM 887 O O . LYS A 1 106 ? -2.092 3.312 -22.947 1.00 97.12 106 LYS A O 1
ATOM 892 N N . LEU A 1 107 ? -2.047 2.316 -20.940 1.00 96.12 107 LEU A N 1
ATOM 893 C CA . LEU A 1 107 ? -1.092 1.276 -21.328 1.00 96.12 107 LEU A CA 1
ATOM 894 C C . LEU A 1 107 ? -1.706 0.298 -22.343 1.00 96.12 107 LEU A C 1
ATOM 896 O O . LEU A 1 107 ? -1.079 0.010 -23.362 1.00 96.12 107 LEU A O 1
ATOM 900 N N . LYS A 1 108 ? -2.967 -0.113 -22.147 1.00 94.94 108 LYS A N 1
ATOM 901 C CA . LYS A 1 108 ? -3.715 -0.928 -23.118 1.00 94.94 108 LYS A CA 1
ATOM 902 C C . LYS A 1 108 ? -3.876 -0.221 -24.470 1.00 94.94 108 LYS A C 1
ATOM 904 O O . LYS A 1 108 ? -3.713 -0.857 -25.508 1.00 94.94 108 LYS A O 1
ATOM 909 N N . ALA A 1 109 ? -4.143 1.087 -24.477 1.00 95.44 109 ALA A N 1
ATOM 910 C CA . ALA A 1 109 ? -4.233 1.895 -25.698 1.00 95.44 109 ALA A CA 1
ATOM 911 C C . ALA A 1 109 ? -2.886 2.036 -26.438 1.00 95.44 109 ALA A C 1
ATOM 913 O O . ALA A 1 109 ? -2.873 2.212 -27.653 1.00 95.44 109 ALA A O 1
ATOM 914 N N . LEU A 1 110 ? -1.760 1.905 -25.728 1.00 96.62 110 LEU A N 1
ATOM 915 C CA . LEU A 1 110 ? -0.409 1.823 -26.299 1.00 96.62 110 LEU A CA 1
ATOM 916 C C . LEU A 1 110 ? -0.020 0.398 -26.746 1.00 96.62 110 LEU A C 1
ATOM 918 O O . LEU A 1 110 ? 1.119 0.181 -27.154 1.00 96.62 110 LEU A O 1
ATOM 922 N N . GLY A 1 111 ? -0.929 -0.581 -26.657 1.00 94.56 111 GLY A N 1
ATOM 923 C CA . GLY A 1 111 ? -0.654 -1.984 -26.982 1.00 94.56 111 GLY A CA 1
ATOM 924 C C . GLY A 1 111 ? 0.219 -2.713 -25.953 1.00 94.56 111 GLY A C 1
ATOM 925 O O . GLY A 1 111 ? 0.735 -3.788 -26.247 1.00 94.56 111 GLY A O 1
ATOM 926 N N . ILE A 1 112 ? 0.402 -2.146 -24.756 1.00 94.81 112 ILE A N 1
ATOM 927 C CA . ILE A 1 112 ? 1.208 -2.740 -23.687 1.00 94.81 112 ILE A CA 1
ATOM 928 C C . ILE A 1 112 ? 0.321 -3.688 -22.877 1.00 94.81 112 ILE A C 1
ATOM 930 O O . ILE A 1 112 ? -0.564 -3.254 -22.137 1.00 94.81 112 ILE A O 1
ATOM 934 N N . GLU A 1 113 ? 0.564 -4.992 -23.009 1.00 86.12 113 GLU A N 1
ATOM 935 C CA . GLU A 1 113 ? -0.090 -6.009 -22.185 1.00 86.12 113 GLU A CA 1
ATOM 936 C C . GLU A 1 113 ? 0.423 -5.952 -20.736 1.00 86.12 113 GLU A C 1
ATOM 938 O O . GLU A 1 113 ? 1.624 -5.840 -20.484 1.00 86.12 113 GLU A O 1
ATOM 943 N N . ILE A 1 114 ? -0.497 -6.037 -19.771 1.00 86.75 114 ILE A N 1
ATOM 944 C CA . ILE A 1 114 ? -0.189 -5.994 -18.338 1.00 86.75 114 ILE A CA 1
ATOM 945 C C . ILE A 1 114 ? -0.542 -7.340 -17.717 1.00 86.75 114 ILE A C 1
ATOM 947 O O . ILE A 1 114 ? -1.650 -7.558 -17.229 1.00 86.75 114 ILE A O 1
ATOM 951 N N . THR A 1 115 ? 0.429 -8.246 -17.709 1.00 84.44 115 THR A N 1
ATOM 952 C CA . THR A 1 115 ? 0.358 -9.477 -16.920 1.00 84.44 115 THR A CA 1
ATOM 953 C C . THR A 1 115 ? 0.772 -9.201 -15.470 1.00 84.44 115 THR A C 1
ATOM 955 O O . THR A 1 115 ? 1.739 -8.458 -15.259 1.00 84.44 115 THR A O 1
ATOM 958 N N . PRO A 1 116 ? 0.151 -9.840 -14.460 1.00 83.75 116 PRO A N 1
ATOM 959 C CA . PRO A 1 116 ? 0.721 -9.907 -13.117 1.00 83.75 116 PRO A CA 1
ATOM 960 C C . PRO A 1 116 ? 2.178 -10.380 -13.174 1.00 83.75 116 PRO A C 1
ATOM 962 O O . PRO A 1 116 ? 2.517 -11.277 -13.952 1.00 83.75 116 PRO A O 1
ATOM 965 N N . ARG A 1 117 ? 3.061 -9.783 -12.365 1.00 80.06 117 ARG A N 1
ATOM 966 C CA . ARG A 1 117 ? 4.443 -10.269 -12.282 1.00 80.06 117 ARG A CA 1
ATOM 967 C C . ARG A 1 117 ? 4.420 -11.673 -11.684 1.00 80.06 117 ARG A C 1
ATOM 969 O O . ARG A 1 117 ? 3.805 -11.873 -10.642 1.00 80.06 117 ARG A O 1
ATOM 976 N N . LYS A 1 118 ? 5.100 -12.618 -12.336 1.00 75.00 118 LYS A N 1
ATOM 977 C CA . LYS A 1 118 ? 5.308 -13.963 -11.789 1.00 75.00 118 LYS A CA 1
ATOM 978 C C . LYS A 1 118 ? 5.983 -13.864 -10.422 1.00 75.00 118 LYS A C 1
ATOM 980 O O . LYS A 1 118 ? 6.843 -13.007 -10.215 1.00 75.00 118 LYS A O 1
ATOM 985 N N . GLU A 1 119 ? 5.612 -14.751 -9.511 1.00 62.78 119 GLU A N 1
ATOM 986 C CA . GLU A 1 119 ? 6.304 -14.893 -8.235 1.00 62.78 119 GLU A CA 1
ATOM 987 C C . GLU A 1 119 ? 7.663 -15.551 -8.493 1.00 62.78 119 GLU A C 1
ATOM 989 O O . GLU A 1 119 ? 7.795 -16.768 -8.558 1.00 62.78 119 GLU A O 1
ATOM 994 N N . GLU A 1 120 ? 8.676 -14.720 -8.736 1.00 57.31 120 GLU A N 1
ATOM 995 C CA . GLU A 1 120 ? 10.049 -15.180 -8.911 1.00 57.31 120 GLU A CA 1
ATOM 996 C C . GLU A 1 120 ? 10.593 -15.658 -7.555 1.00 57.31 120 GLU A C 1
ATOM 998 O O . GLU A 1 120 ? 10.828 -14.863 -6.631 1.00 57.31 120 GLU A O 1
ATOM 1003 N N . GLU A 1 121 ? 10.795 -16.975 -7.455 1.00 49.78 121 GLU A N 1
ATOM 1004 C CA . GLU A 1 121 ? 11.521 -17.666 -6.384 1.00 49.78 121 GLU A CA 1
ATOM 1005 C C . GLU A 1 121 ? 13.016 -17.308 -6.426 1.00 49.78 121 GLU A C 1
ATOM 1007 O O . GLU A 1 121 ? 13.892 -18.133 -6.663 1.00 49.78 121 GLU A O 1
ATOM 1012 N N . HIS A 1 122 ? 13.329 -16.034 -6.198 1.00 51.06 122 HIS A N 1
ATOM 1013 C CA . HIS A 1 122 ? 14.672 -15.639 -5.809 1.00 51.06 122 HIS A CA 1
ATOM 1014 C C . HIS A 1 122 ? 14.923 -16.112 -4.375 1.00 51.06 122 HIS A C 1
ATOM 1016 O O . HIS A 1 122 ? 14.381 -15.522 -3.431 1.00 51.06 122 HIS A O 1
AT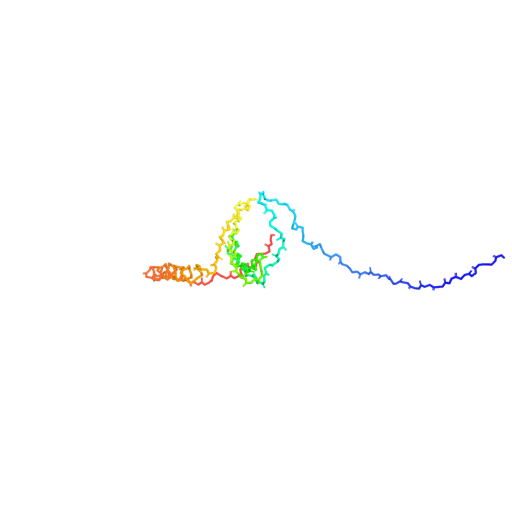OM 1022 N N . GLU A 1 123 ? 15.741 -17.152 -4.235 1.00 44.28 123 GLU A N 1
ATOM 1023 C CA . GLU A 1 123 ? 16.572 -17.367 -3.047 1.00 44.28 123 GLU A CA 1
ATOM 1024 C C . GLU A 1 123 ? 17.392 -16.084 -2.755 1.00 44.28 123 GLU A C 1
ATOM 1026 O O . GLU A 1 123 ? 17.629 -15.277 -3.664 1.00 44.28 123 GLU A O 1
ATOM 1031 N N . ASP A 1 124 ? 17.715 -15.836 -1.480 1.00 42.75 124 ASP A N 1
ATOM 1032 C CA . ASP A 1 124 ? 18.160 -14.521 -0.964 1.00 42.75 124 ASP A CA 1
ATOM 1033 C C . ASP A 1 124 ? 19.654 -14.180 -1.176 1.00 42.75 124 ASP A C 1
ATOM 1035 O O . ASP A 1 124 ? 20.507 -15.091 -1.074 1.00 42.75 124 ASP A O 1
#